Protein AF-A0AAE1DW36-F1 (afdb_monomer_lite)

Foldseek 3Di:
DAAEDEAEDPDAEEEEAEDQEADYAEYEYEYPDAYEYEYEYQYYEYAAYEYAYQDAYEYEYHYQEEEYAYDHYHHEEHYHYEYEYQAYEYAYDHDDYDPDYHHYYDYPHYHYHD

pLDDT: mean 74.36, std 8.69, range [51.16, 85.56]

Structure (mmCIF, N/CA/C/O backbone):
data_AF-A0AAE1DW36-F1
#
_entry.id   AF-A0AAE1DW36-F1
#
loop_
_atom_site.group_PDB
_atom_site.id
_atom_site.type_symbol
_atom_site.label_atom_id
_atom_site.label_alt_id
_atom_site.label_comp_id
_atom_site.label_asym_id
_atom_site.label_entity_id
_atom_site.label_seq_id
_atom_site.pdbx_PDB_ins_code
_atom_site.Cartn_x
_atom_site.Cartn_y
_atom_site.Cartn_z
_atom_site.occupancy
_atom_site.B_iso_or_equiv
_atom_site.auth_seq_id
_atom_site.auth_comp_id
_atom_site.auth_asym_id
_atom_site.auth_atom_id
_atom_site.pdbx_PDB_model_num
ATOM 1 N N . MET A 1 1 ? -16.388 1.156 -2.532 1.00 52.75 1 MET A N 1
ATOM 2 C CA . MET A 1 1 ? -15.688 2.440 -2.668 1.00 52.75 1 MET A CA 1
ATOM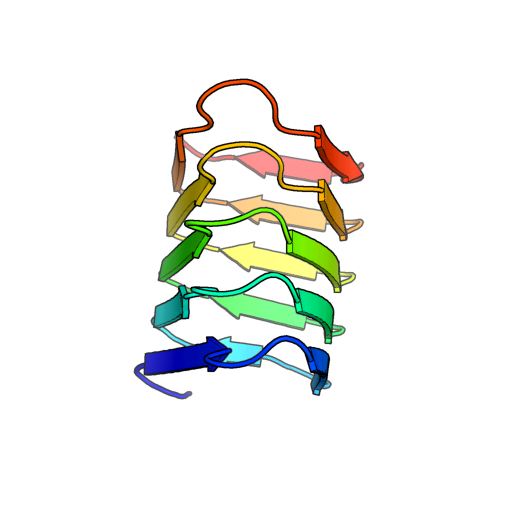 3 C C . MET A 1 1 ? -15.759 3.088 -1.304 1.00 52.75 1 MET A C 1
ATOM 5 O O . MET A 1 1 ? -16.858 3.171 -0.763 1.00 52.75 1 MET A O 1
ATOM 9 N N . PHE A 1 2 ? -14.613 3.369 -0.696 1.00 66.06 2 PHE A N 1
ATOM 10 C CA . PHE A 1 2 ? -14.557 4.181 0.517 1.00 66.06 2 PHE A CA 1
ATOM 11 C C . PHE A 1 2 ? -14.082 5.566 0.092 1.00 66.06 2 PHE A C 1
ATOM 13 O O . PHE A 1 2 ? -13.037 5.649 -0.549 1.00 66.06 2 PHE A O 1
ATOM 20 N N . ASP A 1 3 ? -14.823 6.611 0.460 1.00 75.06 3 ASP A N 1
ATOM 21 C CA . ASP A 1 3 ? -14.463 7.990 0.107 1.00 75.06 3 ASP A CA 1
ATOM 22 C C . ASP A 1 3 ? -13.082 8.362 0.670 1.00 75.06 3 ASP A C 1
ATOM 24 O O . ASP A 1 3 ? -12.244 8.960 0.003 1.00 75.06 3 ASP A O 1
ATOM 28 N N . GLN A 1 4 ? -12.810 7.985 1.923 1.00 77.00 4 GLN A N 1
ATOM 29 C CA . GLN A 1 4 ? -11.538 8.264 2.583 1.00 77.00 4 GLN A CA 1
ATOM 30 C C . GLN A 1 4 ? -11.168 7.135 3.544 1.00 77.00 4 GLN A C 1
ATOM 32 O O . GLN A 1 4 ? -11.990 6.691 4.352 1.00 77.00 4 GLN A O 1
ATOM 37 N N . LEU A 1 5 ? -9.910 6.702 3.501 1.00 76.94 5 LEU A N 1
ATOM 38 C CA . LEU A 1 5 ? -9.327 5.786 4.475 1.00 76.94 5 LEU A CA 1
ATOM 39 C C . LEU A 1 5 ? -8.148 6.483 5.152 1.00 76.94 5 LEU A C 1
ATOM 41 O O . LEU A 1 5 ? -7.098 6.694 4.547 1.00 76.94 5 LEU A O 1
ATOM 45 N N . PHE A 1 6 ? -8.340 6.836 6.425 1.00 73.62 6 PHE A N 1
ATOM 46 C CA . PHE A 1 6 ? -7.288 7.380 7.277 1.00 73.62 6 PHE A CA 1
ATOM 47 C C . PHE A 1 6 ? -6.766 6.289 8.204 1.00 73.62 6 PHE A C 1
ATOM 49 O O . PHE 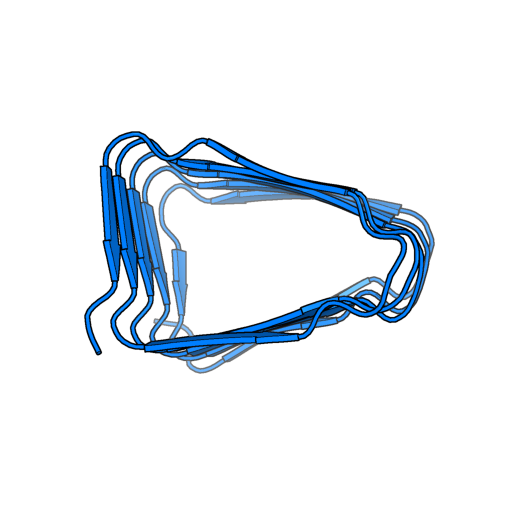A 1 6 ? -7.500 5.778 9.054 1.00 73.62 6 PHE A O 1
ATOM 56 N N . LEU A 1 7 ? -5.493 5.940 8.056 1.00 70.31 7 LEU A N 1
ATOM 57 C CA . LEU A 1 7 ? -4.832 4.981 8.926 1.00 70.31 7 LEU A CA 1
ATOM 58 C C . LEU A 1 7 ? -3.824 5.715 9.808 1.00 70.31 7 LEU A C 1
ATOM 60 O O . LEU A 1 7 ? -2.802 6.208 9.330 1.00 70.31 7 LEU A O 1
ATOM 64 N N . GLN A 1 8 ? -4.126 5.780 11.107 1.00 68.25 8 GLN A N 1
ATOM 65 C CA . GLN A 1 8 ? -3.228 6.337 12.112 1.00 68.25 8 GLN A CA 1
ATOM 66 C C . GLN A 1 8 ? -2.651 5.227 12.976 1.00 68.25 8 GLN A C 1
ATOM 68 O O . GLN A 1 8 ? -3.397 4.441 13.561 1.00 68.25 8 GLN A O 1
ATOM 73 N N . VAL A 1 9 ? -1.328 5.216 13.125 1.00 63.97 9 VAL A N 1
ATOM 74 C CA . VAL A 1 9 ? -0.623 4.266 13.994 1.00 63.97 9 VAL A CA 1
ATOM 75 C C . VAL A 1 9 ? 0.008 5.015 15.184 1.00 63.97 9 VAL A C 1
ATOM 77 O O . VAL A 1 9 ? 1.162 5.441 15.110 1.00 63.97 9 VAL A O 1
ATOM 80 N N . PRO A 1 10 ? -0.754 5.263 16.272 1.00 57.59 10 PRO A N 1
ATOM 81 C CA . PRO A 1 10 ? -0.341 6.146 17.370 1.00 57.59 10 PRO A CA 1
ATOM 82 C C . PRO A 1 10 ? 0.642 5.516 18.365 1.00 57.59 10 PRO A C 1
ATOM 84 O O . PRO A 1 10 ? 1.174 6.226 19.214 1.00 57.59 10 PRO A O 1
ATOM 87 N N . THR A 1 11 ? 0.877 4.206 18.296 1.00 58.97 11 THR A N 1
ATOM 88 C CA . THR A 1 11 ? 1.805 3.486 19.175 1.00 58.97 11 THR A CA 1
ATOM 89 C C . THR A 1 11 ? 2.750 2.613 18.356 1.00 58.97 11 THR A C 1
ATOM 91 O O . THR A 1 11 ? 2.354 2.143 17.285 1.00 58.97 11 THR A O 1
ATOM 94 N N . PRO A 1 12 ? 3.976 2.341 18.849 1.00 63.91 12 PRO A N 1
ATOM 95 C CA . PRO A 1 12 ? 4.861 1.389 18.202 1.00 63.91 12 PRO A CA 1
ATOM 96 C C . PRO A 1 12 ? 4.175 0.034 18.092 1.00 63.91 12 PRO A C 1
ATOM 98 O O . PRO A 1 12 ? 3.882 -0.614 19.098 1.00 63.91 12 PRO A O 1
ATOM 101 N N . CYS A 1 13 ? 3.880 -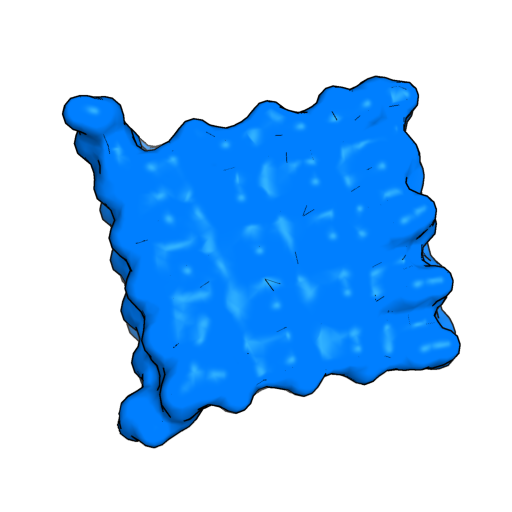0.382 16.869 1.00 64.69 13 CYS A N 1
ATOM 102 C CA . CYS A 1 13 ? 3.196 -1.636 16.622 1.00 64.69 13 CYS A CA 1
ATOM 103 C C . CYS A 1 13 ? 3.662 -2.271 15.312 1.00 64.69 13 CYS A C 1
ATOM 105 O O . CYS A 1 13 ? 4.296 -1.638 14.463 1.00 64.69 13 CYS A O 1
ATOM 107 N N . HIS A 1 14 ? 3.351 -3.556 15.178 1.00 72.06 14 HIS A N 1
ATOM 108 C CA . HIS A 1 14 ? 3.392 -4.247 13.904 1.00 72.06 14 HIS A CA 1
ATOM 109 C C . HIS A 1 14 ? 1.971 -4.260 13.341 1.00 72.06 14 HIS A C 1
ATOM 111 O O . HIS A 1 14 ? 1.091 -4.906 13.914 1.00 72.06 14 HIS A O 1
ATOM 117 N N . HIS A 1 15 ? 1.741 -3.556 12.237 1.00 70.06 15 HIS A N 1
ATOM 118 C CA . HIS A 1 15 ? 0.449 -3.535 11.567 1.00 70.06 15 HIS A CA 1
ATOM 119 C C . HIS A 1 15 ? 0.543 -4.227 10.211 1.00 70.06 15 HIS A C 1
ATOM 121 O O . HIS A 1 15 ? 1.428 -3.930 9.410 1.00 70.06 15 HIS A O 1
ATOM 127 N N . GLN A 1 16 ? -0.365 -5.169 9.967 1.00 75.75 16 GLN A N 1
ATOM 128 C CA . GLN A 1 16 ? -0.460 -5.882 8.704 1.00 75.75 16 GLN A CA 1
ATOM 129 C C . GLN A 1 16 ? -1.867 -5.720 8.141 1.00 75.75 16 GLN A C 1
ATOM 131 O O . GLN A 1 16 ? -2.850 -6.006 8.825 1.00 75.75 16 GLN A O 1
ATOM 136 N N . VAL A 1 17 ? -1.945 -5.283 6.889 1.00 74.19 17 VAL A N 1
ATOM 137 C CA . VAL A 1 17 ? -3.189 -5.170 6.132 1.00 74.19 17 VAL A CA 1
ATOM 138 C C . VAL A 1 17 ? -3.148 -6.200 5.012 1.00 74.19 17 VAL A C 1
ATOM 140 O O . VAL A 1 17 ? -2.273 -6.152 4.148 1.00 74.19 17 VAL A O 1
ATOM 143 N N . LEU A 1 18 ? -4.093 -7.139 5.044 1.00 79.75 18 LEU A N 1
ATOM 144 C CA . LEU A 1 18 ? -4.325 -8.113 3.983 1.00 79.75 18 LEU A CA 1
ATOM 145 C C . LEU A 1 18 ? -5.685 -7.807 3.364 1.00 79.75 18 LEU A C 1
ATOM 147 O O . LEU A 1 18 ? -6.722 -8.032 3.989 1.00 79.75 18 LEU A O 1
ATOM 151 N N . CYS A 1 19 ? -5.684 -7.287 2.143 1.00 77.25 19 CYS A N 1
ATOM 152 C CA . CYS A 1 19 ? -6.911 -6.964 1.422 1.00 77.25 19 CYS A CA 1
ATOM 153 C C . CYS A 1 19 ? -6.845 -7.588 0.029 1.00 77.25 19 CYS A C 1
ATOM 155 O O . CYS A 1 19 ? -5.868 -7.361 -0.664 1.00 77.25 19 CYS A O 1
ATOM 157 N N . PRO A 1 20 ? -7.847 -8.358 -0.424 1.00 74.56 20 PRO A N 1
ATOM 158 C CA . PRO A 1 20 ? -7.849 -8.899 -1.786 1.00 74.56 20 PRO A CA 1
ATOM 159 C C . PRO A 1 20 ? -7.933 -7.813 -2.868 1.00 74.56 20 PRO A C 1
ATOM 161 O O . PRO A 1 20 ? -7.436 -7.994 -3.976 1.00 74.56 20 PRO A O 1
ATOM 164 N N . LEU A 1 21 ? -8.585 -6.698 -2.540 1.00 79.38 21 LEU A N 1
ATOM 165 C CA . LEU A 1 21 ? -8.795 -5.557 -3.417 1.00 79.38 21 LEU A CA 1
ATOM 166 C C . LEU A 1 21 ? -8.984 -4.313 -2.549 1.00 79.38 21 LEU A C 1
ATOM 168 O O . LEU A 1 21 ? -9.760 -4.339 -1.590 1.00 79.38 21 LEU A O 1
ATOM 172 N N . MET A 1 22 ? -8.276 -3.238 -2.883 1.00 79.50 22 MET A N 1
ATOM 173 C CA . MET A 1 22 ? -8.391 -1.941 -2.223 1.00 79.50 22 MET A CA 1
ATOM 174 C C . MET A 1 22 ? -8.756 -0.894 -3.273 1.00 79.50 22 MET A C 1
ATOM 176 O O . MET A 1 22 ? -7.998 -0.685 -4.213 1.00 79.50 22 MET A O 1
ATOM 180 N N . MET A 1 23 ? -9.929 -0.279 -3.112 1.00 83.25 23 MET A N 1
ATOM 181 C CA . MET A 1 23 ? -10.400 0.845 -3.927 1.00 83.25 23 MET A CA 1
ATOM 182 C C . MET A 1 23 ? -10.856 1.959 -2.998 1.00 83.25 23 MET A C 1
ATOM 184 O O . MET A 1 23 ? -11.874 1.802 -2.303 1.00 83.25 23 MET A O 1
ATOM 188 N N . VAL A 1 24 ? -10.083 3.035 -2.959 1.00 81.44 24 VAL A N 1
ATOM 189 C CA . VAL A 1 24 ? -10.322 4.184 -2.084 1.00 81.44 24 VAL A CA 1
ATOM 190 C C . VAL A 1 24 ? -10.040 5.465 -2.849 1.00 81.44 24 VAL A C 1
ATOM 192 O O . VAL A 1 24 ? -9.030 5.539 -3.538 1.00 81.44 24 VAL A O 1
ATOM 195 N N . ASP A 1 25 ? -10.892 6.472 -2.703 1.00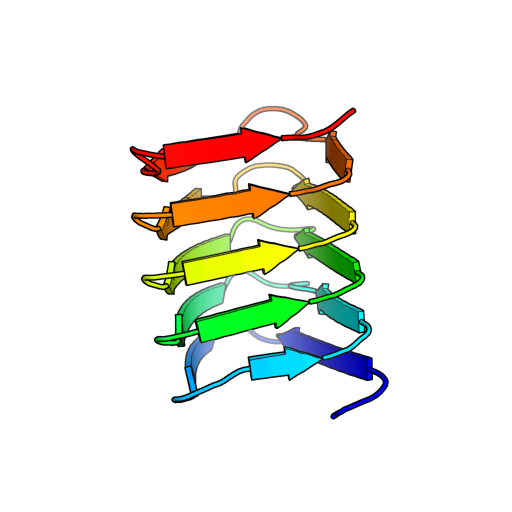 82.44 25 ASP A N 1
ATOM 196 C CA . ASP A 1 25 ? -10.681 7.729 -3.427 1.00 82.44 25 ASP A CA 1
ATOM 197 C C . ASP A 1 25 ? -9.517 8.488 -2.778 1.00 82.44 25 ASP A C 1
ATOM 199 O O . ASP A 1 25 ? -8.650 9.036 -3.450 1.00 82.44 25 ASP A O 1
ATOM 203 N N . GLN A 1 26 ? -9.429 8.464 -1.442 1.00 79.38 26 GLN A N 1
ATOM 204 C CA . GLN A 1 26 ? -8.299 9.051 -0.724 1.00 79.38 26 GLN A CA 1
ATOM 205 C C . GLN A 1 26 ? -7.738 8.104 0.337 1.00 79.38 26 GLN A C 1
ATOM 207 O O . GLN A 1 26 ? -8.428 7.725 1.288 1.00 79.38 26 GLN A O 1
ATOM 212 N N . LEU A 1 27 ? -6.457 7.760 0.210 1.00 78.69 27 LEU A N 1
ATOM 213 C CA . LEU A 1 27 ? -5.705 7.032 1.227 1.00 78.69 27 LEU A CA 1
ATOM 214 C C . LEU A 1 27 ? -4.746 7.992 1.930 1.00 78.69 27 LEU A C 1
ATOM 216 O O . LEU A 1 27 ? -3.798 8.487 1.322 1.00 78.69 27 LEU A O 1
ATOM 220 N N . PHE A 1 28 ? -4.956 8.196 3.226 1.00 76.94 28 PHE A N 1
ATOM 221 C CA . PHE A 1 28 ? -4.045 8.954 4.075 1.00 76.94 28 PHE A CA 1
ATOM 222 C C . PHE A 1 28 ? -3.437 8.030 5.120 1.00 76.94 28 PHE A C 1
ATOM 224 O O . PHE A 1 28 ? -4.137 7.485 5.977 1.00 76.94 28 PHE A O 1
ATOM 231 N N . LEU A 1 29 ? -2.120 7.871 5.072 1.00 71.88 29 LEU A N 1
ATOM 232 C CA . LEU A 1 29 ? -1.386 7.097 6.063 1.00 71.88 29 LEU A CA 1
ATOM 233 C C . LEU A 1 29 ? -0.493 8.037 6.872 1.00 71.88 29 LEU A C 1
ATOM 235 O O . LEU A 1 29 ? 0.446 8.629 6.336 1.00 71.88 29 LEU A O 1
ATOM 239 N N . GLN A 1 30 ? -0.793 8.151 8.169 1.00 71.06 30 GLN A N 1
ATOM 240 C CA . GLN A 1 30 ? -0.012 8.935 9.120 1.00 71.06 30 GLN A CA 1
ATOM 241 C C . GLN A 1 30 ? 0.585 8.029 10.198 1.00 71.06 30 GLN A C 1
ATOM 243 O O . GLN A 1 30 ? -0.122 7.388 10.982 1.00 71.06 30 GLN A O 1
ATOM 248 N N . VAL A 1 31 ? 1.914 8.020 10.278 1.00 64.69 31 VAL A N 1
ATOM 249 C CA . VAL A 1 31 ? 2.666 7.156 11.198 1.00 64.69 31 VAL A CA 1
ATOM 250 C C . VAL A 1 31 ? 3.464 8.016 12.191 1.00 64.69 31 VAL A C 1
ATOM 252 O O . VAL A 1 31 ? 4.638 8.301 11.963 1.00 64.69 31 VAL A O 1
ATOM 255 N N . PRO A 1 32 ? 2.839 8.490 13.289 1.00 61.12 32 PRO A N 1
ATOM 256 C CA . PRO A 1 32 ? 3.466 9.377 14.273 1.00 61.12 32 PRO A CA 1
ATOM 257 C C . PRO A 1 32 ? 4.433 8.687 15.244 1.00 61.12 32 PRO A C 1
ATOM 259 O O . PRO A 1 32 ? 4.983 9.363 16.105 1.00 61.12 32 PRO A O 1
ATOM 262 N N . THR A 1 33 ? 4.635 7.369 15.155 1.00 62.94 33 THR A N 1
ATOM 263 C CA . THR A 1 33 ? 5.550 6.607 16.022 1.00 62.94 33 THR A CA 1
ATOM 264 C C . THR A 1 33 ? 6.297 5.539 15.222 1.00 62.94 33 THR A C 1
ATOM 266 O O . THR A 1 33 ? 5.815 5.152 14.157 1.00 62.94 33 THR A O 1
ATOM 269 N N . PRO A 1 34 ? 7.455 5.034 15.692 1.00 66.94 34 PRO A N 1
ATOM 270 C CA . PRO A 1 34 ? 8.159 3.971 14.988 1.00 66.94 34 PRO A CA 1
ATOM 271 C C . PRO A 1 34 ? 7.296 2.714 14.904 1.00 66.94 34 PRO A C 1
ATOM 273 O O . PRO A 1 34 ? 6.992 2.106 15.926 1.00 66.94 34 PRO A O 1
ATOM 276 N N . CYS A 1 35 ? 6.914 2.301 13.699 1.00 66.62 35 CYS A N 1
ATOM 277 C CA . CYS A 1 35 ? 6.116 1.096 13.493 1.00 66.62 35 CYS A CA 1
ATOM 278 C C . CYS A 1 35 ? 6.658 0.256 12.335 1.00 66.62 35 CYS A C 1
ATOM 280 O O . CYS A 1 35 ? 7.355 0.761 11.447 1.00 66.62 35 CYS A O 1
ATOM 282 N N . HIS A 1 36 ? 6.304 -1.028 12.334 1.00 73.75 36 HIS A N 1
ATOM 283 C CA . HIS A 1 36 ? 6.451 -1.886 11.165 1.00 73.75 36 HIS A CA 1
ATOM 284 C C . HIS A 1 36 ? 5.082 -2.035 10.513 1.00 73.75 36 HIS A C 1
ATOM 286 O O . HIS A 1 36 ? 4.147 -2.519 11.148 1.00 73.75 36 HIS A O 1
ATOM 292 N N . HIS A 1 37 ? 4.952 -1.600 9.268 1.00 72.69 37 HIS A N 1
ATOM 293 C CA . HIS A 1 37 ? 3.696 -1.643 8.542 1.00 72.69 37 HIS A CA 1
ATOM 294 C C . HIS A 1 37 ? 3.863 -2.452 7.264 1.00 72.69 37 HIS A C 1
ATOM 296 O O . HIS A 1 37 ? 4.716 -2.128 6.440 1.00 72.69 37 HIS A O 1
ATOM 302 N N . GLN A 1 38 ? 3.027 -3.468 7.083 1.00 78.88 38 GLN A N 1
ATOM 303 C CA . GLN A 1 38 ? 3.026 -4.301 5.890 1.00 78.88 38 GLN A CA 1
ATOM 304 C C . GLN A 1 38 ? 1.645 -4.293 5.235 1.00 78.88 38 GLN A C 1
ATOM 306 O O . GLN A 1 38 ? 0.647 -4.632 5.868 1.00 78.88 38 GLN A O 1
ATOM 311 N N . VAL A 1 39 ? 1.582 -3.935 3.957 1.00 77.00 39 VAL A N 1
ATOM 312 C CA . VAL A 1 39 ? 0.374 -4.075 3.137 1.00 77.00 39 VAL A CA 1
ATOM 313 C C . VAL A 1 39 ? 0.610 -5.179 2.127 1.00 77.00 39 VAL A C 1
ATOM 315 O O . VAL A 1 39 ? 1.583 -5.126 1.377 1.00 77.00 39 VAL A O 1
ATOM 318 N N . SER A 1 40 ? -0.289 -6.156 2.075 1.00 83.44 40 SER A N 1
ATOM 319 C CA . SER A 1 40 ? -0.372 -7.081 0.952 1.00 83.44 40 SER A CA 1
ATOM 320 C C . SER A 1 40 ? -1.745 -6.975 0.312 1.00 83.44 40 SER A C 1
ATOM 322 O O . SER A 1 40 ? -2.769 -7.215 0.958 1.00 83.44 40 SER A O 1
ATOM 324 N N . CYS A 1 41 ? -1.751 -6.579 -0.957 1.00 81.50 41 CYS A N 1
ATOM 325 C CA . CYS A 1 41 ? -2.969 -6.399 -1.726 1.00 81.50 41 CYS A CA 1
ATOM 326 C C . CYS A 1 41 ? -2.752 -6.876 -3.162 1.00 81.50 41 CYS A C 1
ATOM 328 O O . CYS A 1 41 ? -1.841 -6.374 -3.796 1.00 81.50 41 CYS A O 1
ATOM 330 N N . PRO A 1 42 ? -3.529 -7.818 -3.718 1.00 82.75 42 PRO A N 1
ATOM 331 C CA . PRO A 1 42 ? -3.435 -8.193 -5.130 1.00 82.75 42 PRO A CA 1
ATOM 332 C C . PRO A 1 42 ? -3.661 -7.025 -6.103 1.00 82.75 42 PRO A C 1
ATOM 334 O O . PRO A 1 42 ? -2.969 -6.941 -7.116 1.00 82.75 42 PRO A O 1
ATOM 337 N N . LEU A 1 43 ? -4.604 -6.133 -5.783 1.00 82.50 43 LEU A N 1
ATOM 338 C CA . LEU A 1 43 ? -4.964 -4.974 -6.600 1.00 82.50 43 LEU A CA 1
ATOM 339 C C . LEU A 1 43 ? -5.239 -3.752 -5.722 1.00 82.50 43 LEU A C 1
ATOM 341 O O . LEU A 1 43 ? -6.136 -3.788 -4.875 1.00 82.50 43 LEU A O 1
ATOM 345 N N . MET A 1 44 ? -4.510 -2.667 -5.954 1.00 83.44 44 MET A N 1
ATOM 346 C CA . MET A 1 44 ? -4.718 -1.387 -5.281 1.00 83.44 44 MET A CA 1
ATOM 347 C C . MET A 1 44 ? -5.023 -0.303 -6.315 1.00 83.44 44 MET A C 1
ATOM 349 O O . MET A 1 44 ? -4.219 -0.076 -7.215 1.00 83.44 44 MET A O 1
ATOM 353 N N . MET A 1 45 ? -6.177 0.347 -6.175 1.00 85.56 45 MET A N 1
ATOM 354 C CA . MET A 1 45 ? -6.576 1.515 -6.962 1.00 85.56 45 MET A CA 1
ATOM 355 C C . MET A 1 45 ? -6.881 2.663 -6.004 1.00 85.56 45 MET A C 1
ATOM 357 O O . MET A 1 45 ? -7.696 2.493 -5.088 1.00 85.56 45 MET A O 1
ATOM 361 N N . VAL A 1 46 ? -6.176 3.779 -6.167 1.00 82.69 46 VAL A N 1
ATOM 362 C CA . VAL A 1 46 ? -6.283 4.934 -5.272 1.00 82.69 46 VAL A CA 1
ATOM 363 C C . VAL A 1 46 ? -6.241 6.230 -6.065 1.00 82.69 46 VAL A C 1
ATOM 365 O O . VAL A 1 46 ? -5.209 6.529 -6.646 1.00 82.69 46 VAL A O 1
ATOM 368 N N . ASP A 1 47 ? -7.289 7.046 -6.026 1.00 84.00 47 ASP A N 1
ATOM 369 C CA . ASP A 1 47 ? -7.267 8.313 -6.773 1.00 84.00 47 ASP A CA 1
ATOM 370 C C . ASP A 1 47 ? -6.249 9.280 -6.147 1.00 84.00 47 ASP A C 1
ATOM 372 O O . ASP A 1 47 ? -5.445 9.903 -6.832 1.00 84.00 47 ASP A O 1
ATOM 376 N N . HIS A 1 48 ? -6.206 9.372 -4.816 1.00 81.56 48 HIS A N 1
ATOM 377 C CA . HIS A 1 48 ? -5.234 10.204 -4.113 1.00 81.56 48 HIS A CA 1
ATOM 378 C C . HIS A 1 48 ? -4.582 9.477 -2.933 1.00 81.56 48 HIS A C 1
ATOM 380 O O . HIS A 1 48 ? -5.182 9.289 -1.871 1.00 81.56 48 HIS A O 1
ATOM 386 N N . LEU A 1 49 ? -3.305 9.126 -3.071 1.00 78.56 49 LEU A N 1
ATOM 387 C CA . LEU A 1 49 ? -2.501 8.547 -2.002 1.00 78.56 49 LEU A CA 1
ATOM 388 C C . LEU A 1 49 ? -1.593 9.609 -1.385 1.00 78.56 49 LEU A C 1
ATOM 390 O O . LEU A 1 49 ? -0.720 10.159 -2.051 1.00 78.56 49 LEU A O 1
ATOM 394 N N . SER A 1 50 ? -1.767 9.865 -0.090 1.00 79.38 50 SER A N 1
ATOM 395 C CA . SER A 1 50 ? -0.882 10.718 0.698 1.00 79.38 50 SER A CA 1
ATOM 396 C C . SER A 1 50 ? -0.280 9.934 1.857 1.00 79.38 50 SER A C 1
ATOM 398 O O . SER A 1 50 ? -0.986 9.435 2.739 1.00 79.38 50 SER A O 1
ATOM 400 N N . LEU A 1 51 ? 1.043 9.827 1.867 1.00 72.75 51 LEU A N 1
ATOM 401 C CA . LEU A 1 51 ? 1.782 9.157 2.931 1.00 72.75 51 LEU A CA 1
ATOM 402 C C . LEU A 1 51 ? 2.670 10.169 3.655 1.00 72.75 51 LEU A C 1
ATOM 404 O O . LEU A 1 51 ? 3.581 10.742 3.056 1.00 72.75 51 LEU A O 1
ATOM 408 N N . GLN A 1 52 ? 2.416 10.345 4.955 1.00 72.38 52 GLN A N 1
ATOM 409 C CA . GLN A 1 52 ? 3.189 11.213 5.838 1.00 72.38 52 GLN A CA 1
ATOM 410 C C . GLN A 1 52 ? 3.786 10.421 7.009 1.00 72.38 52 GLN A C 1
ATOM 412 O O . GLN A 1 52 ? 3.076 9.877 7.860 1.00 72.38 52 GLN A O 1
ATOM 417 N N . VAL A 1 53 ? 5.116 10.385 7.087 1.00 63.97 53 VAL A N 1
ATOM 418 C CA . VAL A 1 53 ? 5.843 9.541 8.054 1.00 63.97 53 VAL A CA 1
ATOM 419 C C . VAL A 1 53 ? 6.820 10.372 8.897 1.00 63.97 53 VAL A C 1
ATOM 421 O O . VAL A 1 53 ? 8.002 10.397 8.586 1.00 63.97 53 VAL A O 1
ATOM 424 N N . PRO A 1 54 ? 6.368 11.066 9.959 1.00 57.88 54 PRO A N 1
ATOM 425 C CA . PRO A 1 54 ? 7.177 11.979 10.789 1.00 57.88 54 PRO A CA 1
ATOM 426 C C . PRO A 1 54 ? 8.388 11.362 11.525 1.00 57.88 54 PRO A C 1
ATOM 428 O O . PRO A 1 54 ? 9.227 12.119 12.009 1.00 57.88 54 PRO A O 1
ATOM 431 N N . ILE A 1 55 ? 8.480 10.034 11.663 1.00 63.62 55 ILE A N 1
ATOM 432 C CA . ILE A 1 55 ? 9.450 9.332 12.532 1.00 63.62 55 ILE A CA 1
ATOM 433 C C . ILE A 1 55 ? 9.957 8.051 11.831 1.00 63.62 55 ILE A C 1
ATOM 435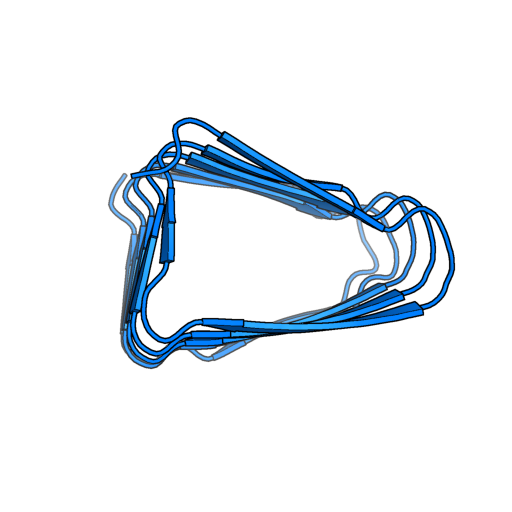 O O . ILE A 1 55 ? 9.205 7.479 11.042 1.00 63.62 55 ILE A O 1
ATOM 439 N N . PRO A 1 56 ? 11.185 7.556 12.113 1.00 64.00 56 PRO A N 1
ATOM 440 C CA . PRO A 1 56 ? 11.701 6.283 11.603 1.00 64.00 56 PRO A CA 1
ATOM 441 C C . PRO A 1 56 ? 10.679 5.144 11.669 1.00 64.00 56 PRO A C 1
ATOM 443 O O . PRO A 1 56 ? 10.312 4.694 12.750 1.00 64.00 56 PRO A O 1
ATOM 446 N N . CYS A 1 57 ? 10.246 4.647 10.512 1.00 66.56 57 CYS A N 1
ATOM 447 C CA . CYS A 1 57 ? 9.347 3.504 10.393 1.00 66.56 57 CYS A CA 1
ATOM 448 C C . CYS A 1 57 ? 9.876 2.515 9.349 1.00 66.56 57 CYS A C 1
ATOM 450 O O . CYS A 1 57 ? 10.687 2.877 8.491 1.00 66.56 57 CYS A O 1
ATOM 452 N N . HIS A 1 58 ? 9.401 1.273 9.415 1.00 73.69 58 HIS A N 1
ATOM 453 C CA . HIS A 1 58 ? 9.586 0.308 8.341 1.00 73.69 58 HIS A CA 1
ATOM 454 C C . HIS A 1 58 ? 8.247 0.079 7.645 1.00 73.69 58 HIS A C 1
ATOM 456 O O . HIS A 1 58 ? 7.333 -0.488 8.241 1.00 73.69 58 HIS A O 1
ATOM 462 N N . HIS A 1 59 ? 8.130 0.485 6.386 1.00 73.12 59 HIS A N 1
ATOM 463 C CA . HIS A 1 59 ? 6.930 0.282 5.582 1.00 73.12 59 HIS A CA 1
ATOM 464 C C . HIS A 1 59 ? 7.230 -0.663 4.421 1.00 73.12 59 HIS A C 1
ATOM 466 O O . HIS A 1 59 ? 8.207 -0.466 3.701 1.00 73.12 59 HIS A O 1
ATOM 472 N N . GLN A 1 60 ? 6.402 -1.688 4.243 1.00 79.94 60 GLN A N 1
ATOM 473 C CA . GLN A 1 60 ? 6.494 -2.621 3.130 1.00 79.94 60 GLN A CA 1
ATOM 474 C C . GLN A 1 60 ? 5.142 -2.748 2.426 1.00 79.94 60 GLN A C 1
ATOM 476 O O . GLN A 1 60 ? 4.138 -3.069 3.059 1.00 79.94 60 GLN A O 1
ATOM 481 N N . VAL A 1 61 ? 5.126 -2.553 1.111 1.00 79.38 61 VAL A N 1
ATOM 482 C CA . VAL A 1 61 ? 3.950 -2.785 0.263 1.00 79.38 61 VAL A CA 1
ATOM 483 C C . VAL A 1 61 ? 4.265 -3.896 -0.725 1.00 79.38 61 VAL A C 1
ATOM 485 O O . VAL A 1 61 ? 5.246 -3.819 -1.462 1.00 79.38 61 VAL A O 1
ATOM 488 N N . LEU A 1 62 ? 3.425 -4.925 -0.736 1.00 83.19 62 LEU A N 1
ATOM 489 C CA . LEU A 1 62 ? 3.470 -6.049 -1.662 1.00 83.19 62 LEU A CA 1
ATOM 490 C C . LEU A 1 62 ? 2.181 -6.045 -2.475 1.00 83.19 62 LEU A C 1
ATOM 492 O O . LEU A 1 62 ? 1.130 -6.465 -1.980 1.00 83.19 62 LEU A O 1
ATOM 496 N N . CYS A 1 63 ? 2.251 -5.557 -3.708 1.00 81.38 63 CYS A N 1
ATOM 497 C CA . CYS A 1 63 ? 1.069 -5.430 -4.544 1.00 81.38 63 CYS A CA 1
ATOM 498 C C . CYS A 1 63 ? 1.396 -5.728 -6.008 1.00 81.38 63 CYS A C 1
ATOM 500 O O . CYS A 1 63 ? 2.188 -5.002 -6.584 1.00 81.38 63 CYS A O 1
ATOM 502 N N . PRO A 1 64 ? 0.838 -6.787 -6.621 1.00 83.88 64 PRO A N 1
ATOM 503 C CA . PRO A 1 64 ? 1.022 -7.105 -8.035 1.00 83.88 64 PRO A CA 1
ATOM 504 C C . PRO A 1 64 ? 0.710 -5.947 -8.993 1.00 83.88 64 PRO A C 1
ATOM 506 O O . PRO A 1 64 ? 1.417 -5.780 -9.988 1.00 83.88 64 PRO A O 1
ATOM 509 N N . LEU A 1 65 ? -0.349 -5.187 -8.692 1.00 83.44 65 LEU A N 1
ATOM 510 C CA . LEU A 1 65 ? -0.855 -4.103 -9.524 1.00 83.44 65 LEU A CA 1
ATOM 511 C C . LEU A 1 65 ? -1.287 -2.908 -8.666 1.00 83.44 65 LEU A C 1
ATOM 513 O O . LEU A 1 65 ? -2.257 -3.005 -7.910 1.00 83.44 65 LEU A O 1
ATOM 517 N N . ILE A 1 66 ? -0.586 -1.785 -8.827 1.00 84.19 66 ILE A N 1
ATOM 518 C CA . ILE A 1 66 ? -0.907 -0.501 -8.192 1.00 84.19 66 ILE A CA 1
ATOM 519 C C . ILE A 1 66 ? -1.293 0.503 -9.282 1.00 84.19 66 ILE A C 1
ATOM 521 O O . ILE A 1 66 ? -0.515 0.726 -10.208 1.00 84.19 66 ILE A O 1
ATOM 525 N N . MET A 1 67 ? -2.460 1.127 -9.150 1.00 85.50 67 MET A N 1
ATOM 526 C CA . MET A 1 67 ? -2.874 2.277 -9.958 1.00 85.50 67 MET A CA 1
ATOM 527 C C . MET A 1 67 ? -3.185 3.441 -9.024 1.00 85.50 67 MET A C 1
ATOM 529 O O . MET A 1 67 ? -3.974 3.278 -8.088 1.00 85.50 67 MET A O 1
ATOM 533 N N . VAL A 1 68 ? -2.513 4.572 -9.230 1.00 83.38 68 VAL A N 1
ATOM 534 C CA . VAL A 1 68 ? -2.676 5.762 -8.395 1.00 83.38 68 VAL A CA 1
ATOM 535 C C . VAL A 1 68 ? -2.757 7.012 -9.257 1.00 83.38 68 VAL A C 1
ATOM 537 O O . VAL A 1 68 ? -1.775 7.340 -9.908 1.00 83.38 68 VAL A O 1
ATOM 540 N N . ASP A 1 69 ? -3.850 7.766 -9.215 1.00 84.94 69 ASP A N 1
ATOM 541 C CA . ASP A 1 69 ? -3.924 8.983 -10.037 1.00 84.94 69 ASP A CA 1
ATOM 542 C C . ASP A 1 69 ? -2.988 10.059 -9.459 1.00 84.94 69 ASP A C 1
ATOM 544 O O . ASP A 1 69 ? -2.207 10.692 -10.164 1.00 84.94 69 ASP A O 1
ATOM 548 N N . GLN A 1 70 ? -2.992 10.246 -8.139 1.00 82.06 70 GLN A N 1
ATOM 549 C CA . GLN A 1 70 ? -2.140 11.224 -7.464 1.00 82.06 70 GLN A CA 1
ATOM 550 C C . GLN A 1 70 ? -1.413 10.601 -6.279 1.00 82.06 70 GLN A C 1
ATOM 552 O O . GLN A 1 70 ? -2.011 10.243 -5.267 1.00 82.06 70 GLN A O 1
ATOM 557 N N . LEU A 1 71 ? -0.090 10.504 -6.380 1.00 78.31 71 LEU A N 1
ATOM 558 C CA . LEU A 1 71 ? 0.789 10.016 -5.327 1.00 78.31 71 LEU A CA 1
ATOM 559 C C . LEU A 1 71 ? 1.576 11.179 -4.718 1.00 78.31 71 LEU A C 1
ATOM 561 O O . LEU A 1 71 ? 2.492 11.719 -5.337 1.00 78.31 71 LEU A O 1
ATOM 565 N N . SER A 1 72 ? 1.263 11.524 -3.472 1.00 79.94 72 SER A N 1
ATOM 566 C CA . SER A 1 72 ? 2.035 12.455 -2.652 1.00 79.94 72 SER A CA 1
ATOM 567 C C . SER A 1 72 ? 2.733 11.705 -1.522 1.00 79.94 72 SER A C 1
ATOM 569 O O . SER A 1 72 ? 2.101 11.110 -0.647 1.00 79.94 72 SER A O 1
ATOM 571 N N . LEU A 1 73 ? 4.060 11.727 -1.523 1.00 71.81 73 LEU A N 1
ATOM 572 C CA . LEU A 1 73 ? 4.864 11.044 -0.521 1.00 71.81 73 LEU A CA 1
ATOM 573 C C . LEU A 1 73 ? 5.747 12.051 0.221 1.00 71.81 73 LEU A C 1
ATOM 575 O O . LEU A 1 73 ? 6.671 12.626 -0.356 1.00 71.81 73 LEU A O 1
ATOM 579 N N . GLN A 1 74 ? 5.481 12.230 1.516 1.00 72.19 74 GLN A N 1
ATOM 580 C CA . GLN A 1 74 ? 6.287 13.033 2.435 1.00 72.19 74 GLN A CA 1
ATOM 581 C C . GLN A 1 74 ? 6.887 12.143 3.526 1.00 72.19 74 GLN A C 1
ATOM 583 O O . GLN A 1 74 ? 6.221 11.764 4.493 1.00 72.19 74 GLN A O 1
ATOM 588 N N . VAL A 1 75 ? 8.175 11.824 3.396 1.00 62.00 75 VAL A N 1
ATOM 589 C CA . VAL A 1 75 ? 8.859 10.911 4.327 1.00 62.00 75 VAL A CA 1
ATOM 590 C C . VAL A 1 75 ? 9.995 11.627 5.041 1.00 62.00 75 VAL A C 1
ATOM 592 O O . VAL A 1 75 ? 11.114 11.658 4.528 1.00 62.00 75 VAL A O 1
ATOM 595 N N . PRO A 1 76 ? 9.743 12.246 6.205 1.00 57.81 76 PRO A N 1
ATOM 596 C CA . PRO A 1 76 ? 10.818 12.791 7.009 1.00 57.81 76 PRO A CA 1
ATOM 597 C C . PRO A 1 76 ? 11.709 11.702 7.628 1.00 57.81 76 PRO A C 1
ATOM 599 O O . PRO A 1 76 ? 11.482 10.499 7.513 1.00 57.81 76 PRO A O 1
ATOM 602 N N . THR A 1 77 ? 12.820 12.176 8.177 1.00 56.00 77 THR A N 1
ATOM 603 C CA . THR A 1 77 ? 14.096 11.477 8.362 1.00 56.00 77 THR A CA 1
ATOM 604 C C . THR A 1 77 ? 14.016 10.050 8.925 1.00 56.00 77 THR A C 1
ATOM 606 O O . THR A 1 77 ? 13.288 9.780 9.879 1.00 56.00 77 THR A O 1
ATOM 609 N N . SER A 1 78 ? 14.901 9.173 8.438 1.00 62.94 78 SER A N 1
ATOM 610 C CA . SER A 1 78 ? 15.238 7.822 8.940 1.00 62.94 78 SER A CA 1
ATOM 611 C C 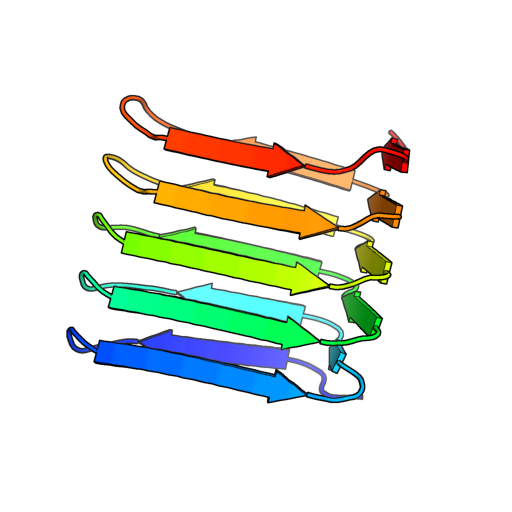. SER A 1 78 ? 14.202 6.705 8.759 1.00 62.94 78 SER A C 1
ATOM 613 O O . SER A 1 78 ? 14.158 5.751 9.527 1.00 62.94 78 SER A O 1
ATOM 615 N N . CYS A 1 79 ? 13.400 6.755 7.704 1.00 65.19 79 CYS A N 1
ATOM 616 C CA . CYS A 1 79 ? 12.479 5.678 7.331 1.00 65.19 79 CYS A CA 1
ATOM 617 C C . CYS A 1 79 ? 13.121 4.619 6.408 1.00 65.19 79 CYS A C 1
ATOM 619 O O . CYS A 1 79 ? 13.994 4.928 5.591 1.00 65.19 79 CYS A O 1
ATOM 621 N N . HIS A 1 80 ? 12.649 3.374 6.516 1.00 73.50 80 HIS A N 1
ATOM 622 C CA . HIS A 1 80 ? 12.884 2.308 5.546 1.00 73.50 80 HIS A CA 1
ATOM 623 C C . HIS A 1 80 ? 11.569 1.984 4.834 1.00 73.50 80 HIS A C 1
ATOM 625 O O . HIS A 1 80 ? 10.655 1.417 5.430 1.00 73.50 80 HIS A O 1
ATOM 631 N N . HIS A 1 81 ? 11.463 2.335 3.558 1.00 73.44 81 HIS A N 1
ATOM 632 C CA . HIS A 1 81 ? 10.253 2.120 2.772 1.00 73.44 81 HIS A CA 1
ATOM 633 C C . HIS A 1 81 ? 10.554 1.200 1.593 1.00 73.44 81 HIS A C 1
ATOM 635 O O . HIS A 1 81 ? 11.420 1.514 0.778 1.00 73.44 81 HIS A O 1
ATOM 641 N N . GLN A 1 82 ? 9.841 0.081 1.495 1.00 79.56 82 GLN A N 1
ATOM 642 C CA . GLN A 1 82 ? 9.990 -0.893 0.425 1.00 79.56 82 GLN A CA 1
ATOM 643 C C . GLN A 1 82 ? 8.660 -1.115 -0.296 1.00 79.56 82 GLN A C 1
ATOM 645 O O . GLN A 1 82 ? 7.659 -1.452 0.329 1.00 79.56 82 GLN A O 1
ATOM 650 N N . VAL A 1 83 ? 8.651 -0.977 -1.618 1.00 78.62 83 VAL A N 1
ATOM 651 C CA . VAL A 1 83 ? 7.504 -1.354 -2.457 1.00 78.62 83 VAL A CA 1
ATOM 652 C C . VAL A 1 83 ? 7.948 -2.424 -3.436 1.00 78.62 83 VAL A C 1
ATOM 654 O O . VAL A 1 83 ? 8.902 -2.211 -4.182 1.00 78.62 83 VAL A O 1
ATOM 657 N N . LEU A 1 84 ? 7.264 -3.564 -3.439 1.00 84.00 84 LEU A N 1
ATOM 658 C CA . LEU A 1 84 ? 7.411 -4.601 -4.455 1.00 84.00 84 LEU A CA 1
ATOM 659 C C . LEU A 1 84 ? 6.124 -4.637 -5.274 1.00 84.00 84 LEU A C 1
ATOM 661 O O . LEU A 1 84 ? 5.076 -5.065 -4.778 1.00 84.00 84 LEU A O 1
ATOM 665 N N . CYS A 1 85 ? 6.217 -4.166 -6.514 1.00 82.69 85 CYS A N 1
ATOM 666 C CA . CYS A 1 85 ? 5.083 -4.067 -7.414 1.00 82.69 85 CYS A CA 1
ATOM 667 C C . CYS A 1 85 ? 5.513 -4.349 -8.856 1.00 82.69 85 CYS A C 1
ATOM 669 O O . CYS A 1 85 ? 6.216 -3.537 -9.426 1.00 82.69 85 CYS A O 1
ATOM 671 N N . PRO A 1 86 ? 5.149 -5.485 -9.466 1.00 84.56 86 PRO A N 1
ATOM 672 C CA . PRO A 1 86 ? 5.419 -5.776 -10.871 1.00 84.56 86 PRO A CA 1
ATOM 673 C C . PRO A 1 86 ? 4.950 -4.689 -11.846 1.00 84.56 86 PRO A C 1
ATOM 675 O O . PRO A 1 86 ? 5.687 -4.390 -12.788 1.00 84.56 86 PRO A O 1
ATOM 678 N N . LEU A 1 87 ? 3.753 -4.127 -11.627 1.00 82.75 87 LEU A N 1
ATOM 679 C CA . LEU A 1 87 ? 3.167 -3.098 -12.485 1.00 82.75 87 LEU A CA 1
ATOM 680 C C . LEU A 1 87 ? 2.558 -1.957 -11.666 1.00 82.75 87 LEU A C 1
ATOM 682 O O . LEU A 1 87 ? 1.573 -2.145 -10.951 1.00 82.75 87 LEU A O 1
ATOM 686 N N . MET A 1 88 ? 3.137 -0.768 -11.805 1.00 83.69 88 MET A N 1
ATOM 687 C CA . MET A 1 88 ? 2.675 0.454 -11.156 1.00 83.69 88 MET A CA 1
ATOM 688 C C . MET A 1 88 ? 2.366 1.511 -12.214 1.00 83.69 88 MET A C 1
ATOM 690 O O . MET A 1 88 ? 3.224 1.816 -13.043 1.00 83.69 88 MET A O 1
ATOM 694 N N . MET A 1 89 ? 1.164 2.079 -12.155 1.00 85.25 89 MET A N 1
ATOM 695 C CA . MET A 1 89 ? 0.774 3.251 -12.940 1.00 85.25 89 MET A CA 1
ATOM 696 C C . MET A 1 89 ? 0.484 4.406 -11.988 1.00 85.25 89 MET A C 1
ATOM 698 O O . MET A 1 89 ? -0.260 4.225 -11.021 1.00 85.25 89 MET A O 1
ATOM 702 N N . VAL A 1 90 ? 1.126 5.548 -12.229 1.00 83.00 90 VAL A N 1
ATOM 703 C CA . VAL A 1 90 ? 0.940 6.770 -11.448 1.00 83.00 90 VAL A CA 1
ATOM 704 C C . VAL A 1 90 ? 0.727 7.954 -12.383 1.00 83.00 90 VAL A C 1
ATOM 706 O O . VAL A 1 90 ? 1.635 8.264 -13.144 1.00 83.00 90 VAL A O 1
ATOM 709 N N . ASP A 1 91 ? -0.403 8.654 -12.304 1.00 84.44 91 ASP A N 1
ATOM 710 C CA . ASP A 1 91 ? -0.642 9.786 -13.219 1.00 84.44 91 ASP A CA 1
ATOM 711 C C . ASP A 1 91 ? 0.083 11.055 -12.762 1.00 84.44 91 ASP A C 1
ATOM 713 O O . ASP A 1 91 ? 0.537 11.851 -13.574 1.00 84.44 91 ASP A O 1
ATOM 717 N N . HIS A 1 92 ? 0.232 11.252 -11.452 1.00 81.62 92 HIS A N 1
ATOM 718 C CA . HIS A 1 92 ? 0.974 12.371 -10.887 1.00 81.62 92 HIS A CA 1
ATOM 719 C C . HIS A 1 92 ? 1.760 11.948 -9.647 1.00 81.62 92 HIS A C 1
ATOM 721 O O . HIS A 1 92 ? 1.198 11.471 -8.663 1.00 81.62 92 HIS A O 1
ATOM 727 N N . LEU A 1 93 ? 3.074 12.186 -9.661 1.00 77.12 93 LEU A N 1
ATOM 728 C CA . LEU A 1 93 ? 3.975 11.875 -8.551 1.00 77.12 93 LEU A CA 1
ATOM 729 C C . LEU A 1 93 ? 4.589 13.145 -7.949 1.00 77.12 93 LEU A C 1
ATOM 731 O O . LEU A 1 93 ? 5.336 13.866 -8.608 1.00 77.12 93 LEU A O 1
ATOM 735 N N . SER A 1 94 ? 4.355 13.359 -6.657 1.00 78.94 94 SER A N 1
ATOM 736 C CA . SER A 1 94 ? 5.047 14.350 -5.832 1.00 78.94 94 SER A CA 1
ATOM 737 C C . SER A 1 94 ? 5.782 13.648 -4.693 1.00 78.94 94 SER A C 1
ATOM 739 O O . SER A 1 94 ? 5.170 13.057 -3.805 1.00 78.94 94 SER A O 1
ATOM 741 N N . LEU A 1 95 ? 7.112 13.727 -4.700 1.00 70.31 95 LEU A N 1
ATOM 742 C CA . LEU A 1 95 ? 7.969 13.084 -3.708 1.00 70.31 95 LEU A CA 1
ATOM 743 C C . LEU A 1 95 ? 8.821 14.119 -2.970 1.00 70.31 95 LEU A C 1
ATOM 745 O O . LEU A 1 95 ? 9.609 14.840 -3.581 1.00 70.31 95 LEU A O 1
ATOM 749 N N . GLN A 1 96 ? 8.717 14.146 -1.642 1.00 71.44 96 GLN A N 1
ATOM 750 C CA . GLN A 1 96 ? 9.588 14.931 -0.768 1.00 71.44 96 GLN A CA 1
ATOM 751 C C . GLN A 1 96 ? 10.221 14.032 0.301 1.00 71.44 96 GLN A C 1
ATOM 753 O O . GLN A 1 96 ? 9.547 13.510 1.191 1.00 71.44 96 GLN A O 1
ATOM 758 N N . VAL A 1 97 ? 11.545 13.870 0.216 1.00 61.75 97 VAL A N 1
ATOM 759 C CA . VAL A 1 97 ? 12.336 12.999 1.100 1.00 61.75 97 VAL A CA 1
ATOM 760 C C . VAL A 1 97 ? 13.544 13.775 1.642 1.00 61.75 97 VAL A C 1
ATOM 762 O O . VAL A 1 97 ? 14.555 13.893 0.948 1.00 61.75 97 VAL A O 1
ATOM 765 N N . PRO A 1 98 ? 13.485 14.342 2.859 1.00 59.56 98 PRO A N 1
ATOM 766 C CA . PRO A 1 98 ? 14.669 14.888 3.520 1.00 59.56 98 PRO A CA 1
ATOM 767 C C . PRO A 1 98 ? 15.602 13.766 4.017 1.00 59.56 98 PRO A C 1
ATOM 769 O O . PRO A 1 98 ? 15.176 12.814 4.660 1.00 59.56 98 PRO A O 1
ATOM 772 N N . ILE A 1 99 ? 16.900 13.884 3.723 1.00 51.16 99 ILE A N 1
ATOM 773 C CA . ILE A 1 99 ? 17.953 12.901 4.049 1.00 51.16 99 ILE A CA 1
ATOM 774 C C . ILE A 1 99 ? 18.148 12.805 5.579 1.00 51.16 99 ILE A C 1
ATOM 776 O O . ILE A 1 99 ? 18.161 13.853 6.229 1.00 51.16 99 ILE A O 1
ATOM 780 N N . PRO A 1 100 ? 18.358 11.604 6.173 1.00 57.72 100 PRO A N 1
ATOM 781 C CA . PRO A 1 100 ? 18.643 10.312 5.534 1.00 57.72 100 PRO A CA 1
ATOM 782 C C . PRO A 1 100 ? 17.457 9.336 5.561 1.00 57.72 100 PRO A C 1
ATOM 784 O O . PRO A 1 100 ? 16.978 8.983 6.632 1.00 57.72 100 PRO A O 1
ATOM 787 N N . CYS A 1 101 ? 17.030 8.837 4.400 1.00 62.03 101 CYS A N 1
ATOM 788 C CA . CYS A 1 101 ? 15.962 7.838 4.257 1.00 62.03 101 CYS A CA 1
ATOM 789 C C . CYS A 1 101 ? 16.437 6.699 3.347 1.00 62.03 101 CYS A C 1
ATOM 791 O O . CYS A 1 101 ? 17.158 6.954 2.382 1.00 62.03 101 CYS A O 1
ATOM 793 N N . HIS A 1 102 ? 16.016 5.462 3.617 1.00 70.06 102 HIS A N 1
ATOM 794 C CA . HIS A 1 102 ? 16.214 4.333 2.708 1.00 70.06 102 HIS A CA 1
ATOM 795 C C . HIS A 1 102 ? 14.885 4.006 2.019 1.00 70.06 102 HIS A C 1
ATOM 797 O O . HIS A 1 102 ? 13.990 3.407 2.615 1.00 70.06 102 HIS A O 1
ATOM 803 N N . HIS A 1 103 ? 14.746 4.418 0.761 1.00 71.38 103 HIS A N 1
ATOM 804 C CA . HIS A 1 103 ? 13.559 4.163 -0.050 1.00 71.38 103 HIS A CA 1
ATOM 805 C C . HIS A 1 103 ? 13.918 3.225 -1.205 1.00 71.38 103 HIS A C 1
ATOM 807 O O . HIS A 1 103 ? 14.793 3.539 -2.010 1.00 71.38 103 HIS A O 1
ATOM 813 N N . GLN A 1 104 ? 13.253 2.074 -1.280 1.00 76.75 104 GLN A N 1
ATOM 814 C CA . GLN A 1 104 ? 13.434 1.082 -2.333 1.00 76.75 104 GLN A CA 1
ATOM 815 C C . GLN A 1 104 ? 12.091 0.771 -2.994 1.00 76.75 104 GLN A C 1
ATOM 817 O O . GLN A 1 104 ? 11.148 0.328 -2.343 1.00 76.75 104 GLN A O 1
ATOM 822 N N . VAL A 1 105 ? 12.024 0.937 -4.311 1.00 75.44 105 VAL A N 1
ATOM 823 C CA . VAL A 1 105 ? 10.886 0.503 -5.125 1.00 75.44 105 VAL A CA 1
ATOM 824 C C . VAL A 1 105 ? 11.405 -0.488 -6.153 1.00 75.44 105 VAL A C 1
ATOM 826 O O . VAL A 1 105 ? 12.261 -0.151 -6.967 1.00 75.44 105 VAL A O 1
ATOM 829 N N . LEU A 1 106 ? 10.914 -1.724 -6.099 1.00 83.06 106 LEU A N 1
ATOM 830 C CA . LEU A 1 106 ? 11.138 -2.723 -7.133 1.00 83.06 106 LEU A CA 1
ATOM 831 C C . LEU A 1 106 ? 9.883 -2.790 -7.996 1.00 83.06 106 LEU A C 1
ATOM 833 O O . LEU A 1 106 ? 8.907 -3.451 -7.634 1.00 83.06 106 LEU A O 1
ATOM 837 N N . CYS A 1 107 ? 9.939 -2.091 -9.126 1.00 81.38 107 CYS A N 1
ATOM 838 C CA . CYS A 1 107 ? 8.865 -2.056 -10.100 1.00 81.38 107 CYS A CA 1
ATOM 839 C C . CYS A 1 107 ? 9.414 -2.176 -11.523 1.00 81.38 107 CYS A C 1
ATOM 841 O O . CYS A 1 107 ? 9.845 -1.173 -12.086 1.00 81.38 107 CYS A O 1
ATOM 843 N N . PRO A 1 108 ? 9.446 -3.393 -12.101 1.00 78.75 108 PRO A N 1
ATOM 844 C CA . PRO A 1 108 ? 9.925 -3.615 -13.463 1.00 78.75 108 PRO A CA 1
ATOM 845 C C . PRO A 1 108 ? 9.171 -2.792 -14.512 1.00 78.75 108 PRO A C 1
ATOM 847 O O . PRO A 1 108 ? 9.772 -2.389 -15.504 1.00 78.75 108 PRO A O 1
ATOM 850 N N . LEU A 1 109 ? 7.874 -2.548 -14.297 1.00 82.88 109 LEU A N 1
ATOM 851 C CA . LEU A 1 109 ? 7.025 -1.750 -15.178 1.00 82.88 109 LEU A CA 1
ATOM 852 C C . LEU A 1 109 ? 6.393 -0.611 -14.378 1.00 82.88 109 LEU A C 1
ATOM 854 O O . LEU A 1 109 ? 5.323 -0.769 -13.798 1.00 82.88 109 LEU A O 1
ATOM 858 N N . MET A 1 110 ? 7.090 0.522 -14.317 1.00 82.31 110 MET A N 1
ATOM 859 C CA . MET A 1 110 ? 6.567 1.766 -13.755 1.00 82.31 110 MET A CA 1
ATOM 860 C C . MET A 1 110 ? 6.222 2.724 -14.895 1.00 82.31 110 MET A C 1
ATOM 862 O O . MET A 1 110 ? 7.097 3.066 -15.692 1.00 82.31 110 MET A O 1
ATOM 866 N N . MET A 1 111 ? 4.962 3.147 -14.962 1.00 84.62 111 MET A N 1
ATOM 867 C CA . MET A 1 111 ? 4.496 4.215 -15.845 1.00 84.62 111 MET A CA 1
ATOM 868 C C . MET A 1 111 ? 4.143 5.416 -14.977 1.00 84.62 111 MET A C 1
ATOM 870 O O . MET A 1 111 ? 3.363 5.280 -14.036 1.00 84.62 111 MET A O 1
ATOM 874 N N . VAL A 1 112 ? 4.775 6.553 -15.260 1.00 79.94 112 VAL A N 1
ATOM 875 C CA . VAL A 1 112 ? 4.451 7.828 -14.625 1.00 79.94 112 VAL A CA 1
ATOM 876 C C . VAL A 1 112 ? 4.064 8.786 -15.734 1.00 79.94 112 VAL A C 1
ATOM 878 O O . VAL A 1 112 ? 4.930 9.153 -16.533 1.00 79.94 112 VAL A O 1
ATOM 881 N N . ASP A 1 113 ? 2.784 9.133 -15.805 1.00 74.69 113 ASP A N 1
ATOM 882 C CA . ASP A 1 113 ? 2.332 10.201 -16.690 1.00 74.69 113 ASP A CA 1
ATOM 883 C C . ASP A 1 113 ? 2.650 11.562 -16.025 1.00 74.69 113 ASP A C 1
ATOM 885 O O . ASP A 1 113 ? 2.938 11.645 -14.828 1.00 74.69 113 ASP A O 1
ATOM 889 N N . HIS A 1 114 ? 2.775 12.628 -16.817 1.00 56.81 114 HIS A N 1
ATOM 890 C CA . HIS A 1 114 ? 3.178 13.962 -16.351 1.00 56.81 114 HIS A CA 1
ATOM 891 C C . HIS A 1 114 ? 2.177 15.019 -16.800 1.00 56.81 114 HIS A C 1
ATOM 893 O O . HIS A 1 114 ? 1.854 15.038 -18.011 1.00 56.81 114 HIS A O 1
#

Sequence (114 aa):
MFDQLFLQVPTPCHHQVLCPLMMVDQLFLQVPTPCHHQVSCPLMMVDHLSLQVPIPCHHQVLCPLIMVDQLSLQVPTSCHHQVLCPLMMVDHLSLQVPIPCHHQVLCPLMMVDH

Organism: NCBI:txid231223

Radius of gyration: 13.15 Å; chains: 1; bounding box: 34×24×36 Å

Secondary structure (DSSP, 8-state):
-EEEEEEE--SS-EEEEE-S-EEEEEEEEE--S--EEEEE-SEEEEEEEEEE--S--EEEEE-SEEEEEEEEEE--SS-EEEEE-SEEEEEEEEEE--SS-EEEEE-SEEEE--